Protein AF-A0A3B7PYH9-F1 (afdb_monomer_lite)

Secondary structure (DSSP, 8-state):
-------------GGG--EEEEE-TTS-EEEEE-TTGGG----TTS-HHHHHHHHHHHHHHHHHS-HHHHHHTTT--EEEEEETTEEEEEETTTEEEEEEEEEEE----

pLDDT: mean 83.17, std 16.86, range [41.0, 98.12]

Structure (mmCIF, N/CA/C/O backbone):
data_AF-A0A3B7PYH9-F1
#
_entry.id   AF-A0A3B7PYH9-F1
#
loop_
_atom_site.group_PDB
_atom_site.id
_atom_site.type_symbol
_atom_site.label_atom_id
_atom_site.label_alt_id
_atom_site.label_comp_id
_atom_site.label_asym_id
_atom_site.label_entity_id
_atom_site.label_seq_id
_atom_site.pdbx_PDB_ins_code
_atom_site.Cartn_x
_atom_site.Cartn_y
_atom_site.Cartn_z
_atom_site.occupancy
_atom_site.B_iso_or_equiv
_atom_site.auth_seq_id
_atom_site.auth_comp_id
_atom_site.auth_asym_id
_atom_site.auth_atom_id
_atom_site.pdbx_PDB_model_num
ATOM 1 N N . MET A 1 1 ? -18.315 -1.874 -45.646 1.00 41.00 1 MET A N 1
ATOM 2 C CA . MET A 1 1 ? -17.086 -2.428 -45.049 1.00 41.00 1 MET A CA 1
ATOM 3 C C . MET A 1 1 ? -16.934 -1.721 -43.722 1.00 41.00 1 MET A C 1
ATOM 5 O O . MET A 1 1 ? -16.658 -0.531 -43.715 1.00 41.00 1 MET A O 1
ATOM 9 N N . ASP A 1 2 ? -17.315 -2.400 -42.646 1.00 46.09 2 ASP A N 1
ATOM 10 C CA . ASP A 1 2 ? -17.221 -1.880 -41.284 1.00 46.09 2 ASP A CA 1
ATOM 11 C C . ASP A 1 2 ? -15.784 -2.114 -40.807 1.00 46.09 2 ASP A C 1
ATOM 13 O O . ASP A 1 2 ? -15.321 -3.257 -40.775 1.00 46.09 2 ASP A O 1
ATOM 17 N N . ASN A 1 3 ? -15.046 -1.039 -40.535 1.00 47.38 3 ASN A N 1
ATOM 18 C CA . ASN A 1 3 ? -13.686 -1.126 -40.013 1.00 47.38 3 ASN A CA 1
ATOM 19 C C . ASN A 1 3 ? -13.784 -1.421 -38.516 1.00 47.38 3 ASN A C 1
ATOM 21 O O . ASN A 1 3 ? -13.606 -0.535 -37.684 1.00 47.38 3 ASN A O 1
ATOM 25 N N . GLY A 1 4 ? -14.107 -2.681 -38.208 1.00 47.69 4 GLY A N 1
ATOM 26 C CA . GLY A 1 4 ? -14.321 -3.235 -36.874 1.00 47.69 4 GLY A CA 1
ATOM 27 C C . GLY A 1 4 ? -13.064 -3.272 -36.006 1.00 47.69 4 GLY A C 1
ATOM 28 O O . GLY A 1 4 ? -12.666 -4.330 -35.523 1.00 47.69 4 GLY A O 1
ATOM 29 N N . LEU A 1 5 ? -12.463 -2.112 -35.755 1.00 47.84 5 LEU A N 1
ATOM 30 C CA . LEU A 1 5 ? -11.600 -1.889 -34.606 1.00 47.84 5 LEU A CA 1
ATOM 31 C C . LEU A 1 5 ? -12.502 -1.830 -33.370 1.00 47.84 5 LEU A C 1
ATOM 33 O O . LEU A 1 5 ? -12.839 -0.763 -32.863 1.00 47.84 5 LEU A O 1
ATOM 37 N N . LYS A 1 6 ? -12.920 -3.007 -32.889 1.00 50.00 6 LYS A N 1
ATOM 38 C CA . LYS A 1 6 ? -13.375 -3.137 -31.506 1.00 50.00 6 LYS A CA 1
ATOM 39 C C . LYS A 1 6 ? -12.199 -2.724 -30.635 1.00 50.00 6 LYS A C 1
ATOM 41 O O . LYS A 1 6 ? -11.181 -3.415 -30.615 1.00 50.00 6 LYS A O 1
ATOM 46 N N . ALA A 1 7 ? -12.335 -1.591 -29.952 1.00 50.03 7 ALA A N 1
ATOM 47 C CA . ALA A 1 7 ? -11.486 -1.269 -28.821 1.00 50.03 7 ALA A CA 1
ATOM 48 C C . ALA A 1 7 ? -11.456 -2.515 -27.929 1.00 50.03 7 ALA A C 1
ATOM 50 O O . ALA A 1 7 ? -12.508 -3.016 -27.527 1.00 50.03 7 ALA A O 1
ATOM 51 N N . ALA A 1 8 ? -10.271 -3.083 -27.720 1.00 49.50 8 ALA A N 1
ATOM 52 C CA . ALA A 1 8 ? -10.105 -4.137 -26.743 1.00 49.50 8 ALA A CA 1
ATOM 53 C C . ALA A 1 8 ? -10.383 -3.495 -25.382 1.00 49.50 8 ALA A C 1
ATOM 55 O O . ALA A 1 8 ? -9.504 -2.866 -24.800 1.00 49.50 8 ALA A O 1
ATOM 56 N N . GLU A 1 9 ? -11.628 -3.583 -24.913 1.00 49.66 9 GLU A N 1
ATOM 57 C CA . GLU A 1 9 ? -11.940 -3.384 -23.506 1.00 49.66 9 GLU A CA 1
ATOM 58 C C . GLU A 1 9 ? -11.007 -4.330 -22.754 1.00 49.66 9 GLU A C 1
ATOM 60 O O . GLU A 1 9 ? -11.083 -5.551 -22.931 1.00 49.66 9 GLU A O 1
ATOM 65 N N . SER A 1 10 ? -10.040 -3.777 -22.017 1.00 53.69 10 SER A N 1
ATOM 66 C CA . SER A 1 10 ? -9.150 -4.592 -21.205 1.00 53.69 10 SER A CA 1
ATOM 67 C C . SER A 1 10 ? -10.039 -5.331 -20.216 1.00 53.69 10 SER A C 1
ATOM 69 O O . SER A 1 10 ? -10.573 -4.727 -19.285 1.00 53.69 10 SER A O 1
ATOM 71 N N . ARG A 1 11 ? -10.250 -6.626 -20.452 1.00 56.38 11 ARG A N 1
ATOM 72 C CA . ARG A 1 11 ? -10.855 -7.522 -19.478 1.00 56.38 11 ARG A CA 1
ATOM 73 C C . ARG A 1 11 ? -9.885 -7.581 -18.308 1.00 56.38 11 ARG A C 1
ATOM 75 O O . ARG A 1 11 ? -8.921 -8.332 -18.346 1.00 56.38 11 ARG A O 1
ATOM 82 N N . VAL A 1 12 ? -10.079 -6.702 -17.333 1.00 56.28 12 VAL A N 1
ATOM 83 C CA . VAL A 1 12 ? -9.506 -6.893 -16.007 1.00 56.28 12 VAL A CA 1
ATOM 84 C C . VAL A 1 12 ? -10.288 -8.062 -15.437 1.00 56.28 12 VAL A C 1
ATOM 86 O O . VAL A 1 12 ? -11.497 -7.934 -15.228 1.00 56.28 12 VAL A O 1
ATOM 89 N N . ASP A 1 13 ? -9.641 -9.215 -15.288 1.00 56.97 13 ASP A N 1
ATOM 90 C CA . ASP A 1 13 ? -10.285 -10.330 -14.612 1.00 56.97 13 ASP A CA 1
ATOM 91 C C . ASP A 1 13 ? -10.544 -9.896 -13.161 1.00 56.97 13 ASP A C 1
ATOM 93 O O . ASP A 1 13 ? -9.628 -9.401 -12.501 1.00 56.97 13 ASP A O 1
ATOM 97 N N . PRO A 1 14 ? -11.774 -10.023 -12.633 1.00 53.75 14 PRO A N 1
ATOM 98 C CA . PRO A 1 14 ? -12.077 -9.637 -11.254 1.00 53.75 14 PRO A CA 1
ATOM 99 C C . PRO A 1 14 ? -11.183 -10.337 -10.218 1.00 53.75 14 PRO A C 1
ATOM 101 O O . PRO A 1 14 ? -10.998 -9.825 -9.119 1.00 53.75 14 PRO A O 1
ATOM 104 N N . GLU A 1 15 ? -10.614 -11.491 -10.580 1.00 50.72 15 GLU A N 1
ATOM 105 C CA . GLU A 1 15 ? -9.663 -12.266 -9.777 1.00 50.72 15 GLU A CA 1
ATOM 106 C C . GLU A 1 15 ? -8.294 -11.575 -9.608 1.00 50.72 15 GLU A C 1
ATOM 108 O O . GLU A 1 15 ? -7.585 -11.862 -8.641 1.00 50.72 15 GLU A O 1
ATOM 113 N N . ASP A 1 16 ? -7.952 -10.628 -10.491 1.00 57.56 16 ASP A N 1
ATOM 114 C CA . ASP A 1 16 ? -6.745 -9.790 -10.412 1.00 57.56 16 ASP A CA 1
ATOM 115 C C . ASP A 1 16 ? -6.934 -8.556 -9.510 1.00 57.56 16 ASP A C 1
ATOM 117 O O . ASP A 1 16 ? -5.985 -7.810 -9.245 1.00 57.56 16 ASP A O 1
ATOM 121 N N . LEU A 1 17 ? -8.158 -8.314 -9.027 1.00 67.56 17 LEU A N 1
ATOM 122 C CA . LEU A 1 17 ? -8.485 -7.209 -8.129 1.00 67.56 17 LEU A CA 1
ATOM 123 C C . LEU A 1 17 ? -8.468 -7.699 -6.684 1.00 67.56 17 LEU A C 1
ATOM 125 O O . LEU A 1 17 ? -9.498 -7.845 -6.026 1.00 67.56 17 LEU A O 1
ATOM 129 N N . ASP A 1 18 ? -7.261 -7.935 -6.179 1.00 83.62 18 ASP A N 1
ATOM 130 C CA . ASP A 1 18 ? -7.057 -8.168 -4.758 1.00 83.62 18 ASP A CA 1
ATOM 131 C C . ASP A 1 18 ? -7.435 -6.907 -3.975 1.00 83.62 18 ASP A C 1
ATOM 133 O O . ASP A 1 18 ? -6.734 -5.896 -4.034 1.00 83.62 18 ASP A O 1
ATOM 137 N N . ILE A 1 19 ? -8.561 -6.975 -3.259 1.00 91.38 19 ILE A N 1
ATOM 138 C CA . ILE A 1 19 ? -9.129 -5.884 -2.461 1.00 91.38 19 ILE A CA 1
ATOM 139 C C . ILE A 1 19 ? -9.349 -6.367 -1.024 1.00 91.38 19 ILE A C 1
ATOM 141 O O . ILE A 1 19 ? -9.897 -7.444 -0.782 1.00 91.38 19 ILE A O 1
ATOM 145 N N . LYS A 1 20 ? -8.972 -5.539 -0.051 1.00 94.12 20 LYS A N 1
ATOM 146 C CA . LYS A 1 20 ? -9.268 -5.705 1.375 1.00 94.12 20 LYS A CA 1
ATOM 147 C C . LYS A 1 20 ? -9.907 -4.435 1.925 1.00 94.12 20 LYS A C 1
ATOM 149 O O . LYS A 1 20 ? -9.507 -3.327 1.582 1.00 94.12 20 LYS A O 1
ATOM 154 N N . ILE A 1 21 ? -10.874 -4.613 2.821 1.00 95.88 21 ILE A N 1
ATOM 155 C CA . ILE A 1 21 ? -11.468 -3.531 3.610 1.00 95.88 21 ILE A CA 1
ATOM 156 C C . ILE A 1 21 ? -11.237 -3.834 5.084 1.00 95.88 21 ILE A C 1
ATOM 158 O O . ILE A 1 21 ? -11.504 -4.945 5.544 1.00 95.88 21 ILE A O 1
ATOM 162 N N . ILE A 1 22 ? -10.757 -2.839 5.822 1.00 96.31 22 ILE A N 1
ATOM 163 C CA . ILE A 1 22 ? -10.415 -2.946 7.239 1.00 96.31 22 ILE A CA 1
ATOM 164 C C . ILE A 1 22 ? -11.131 -1.833 7.992 1.00 96.31 22 ILE A C 1
ATOM 166 O O . ILE A 1 22 ? -11.106 -0.676 7.581 1.00 96.31 22 ILE A O 1
ATOM 170 N N . ASN A 1 23 ? -11.767 -2.173 9.111 1.00 95.94 23 ASN A N 1
ATOM 171 C CA . ASN A 1 23 ? -12.342 -1.174 10.006 1.00 95.94 23 ASN A CA 1
ATOM 172 C C . ASN A 1 23 ? -11.246 -0.671 10.950 1.00 95.94 23 ASN A C 1
ATOM 174 O O . ASN A 1 23 ? -10.697 -1.452 11.730 1.00 95.94 23 ASN A O 1
ATOM 178 N N . LEU A 1 24 ? -10.927 0.618 10.877 1.00 94.75 24 LEU A N 1
ATOM 179 C CA . LEU A 1 24 ? -9.940 1.247 11.745 1.00 94.75 24 LEU A CA 1
ATOM 180 C C . LEU A 1 24 ? -10.578 1.672 13.073 1.00 94.75 24 LEU A C 1
ATOM 182 O O . LEU A 1 24 ? -11.768 1.982 13.158 1.00 94.75 24 LEU A O 1
ATOM 186 N N . LYS A 1 25 ? -9.765 1.733 14.133 1.00 91.12 25 LYS A N 1
ATOM 187 C CA . LYS A 1 25 ? -10.226 2.095 15.489 1.00 91.12 25 LYS A CA 1
ATOM 188 C C . LYS A 1 25 ? -10.788 3.516 15.584 1.00 91.12 25 LYS A C 1
ATOM 190 O O . LYS A 1 25 ? -11.590 3.792 16.467 1.00 91.12 25 LYS A O 1
ATOM 195 N N . ASN A 1 26 ? -10.371 4.406 14.686 1.00 88.81 26 ASN A N 1
ATOM 196 C CA . ASN A 1 26 ? -10.843 5.790 14.605 1.00 88.81 26 ASN A CA 1
ATOM 197 C C . ASN A 1 26 ? -12.214 5.930 13.906 1.00 88.81 26 ASN A C 1
ATOM 199 O O . ASN A 1 26 ? -12.667 7.049 13.686 1.00 88.81 26 ASN A O 1
ATOM 203 N N . GLY A 1 27 ? -12.865 4.819 13.542 1.00 90.56 27 GLY A N 1
ATOM 204 C CA . GLY A 1 27 ? -14.165 4.809 12.867 1.00 90.56 27 GLY A CA 1
ATOM 205 C C . GLY A 1 27 ? -14.093 4.939 11.343 1.00 90.56 27 GLY A C 1
ATOM 206 O O . GLY A 1 27 ? -15.127 4.860 10.684 1.00 90.56 27 GLY A O 1
ATOM 207 N N . MET A 1 28 ? -12.899 5.103 10.766 1.00 94.12 28 MET A N 1
ATOM 208 C CA . MET A 1 28 ? -12.700 5.095 9.316 1.00 94.12 28 MET A CA 1
ATOM 209 C C . MET A 1 28 ? -12.613 3.666 8.771 1.00 94.12 28 MET A C 1
ATOM 211 O O . MET A 1 28 ? -12.359 2.705 9.504 1.00 94.12 28 MET A O 1
ATOM 215 N N . LYS A 1 29 ? -12.791 3.525 7.457 1.00 97.00 29 LYS A N 1
ATOM 216 C CA . LYS A 1 29 ? -12.493 2.283 6.741 1.00 97.00 29 LYS A CA 1
ATOM 217 C C . LYS A 1 29 ? -11.243 2.460 5.904 1.00 97.00 29 LYS A C 1
ATOM 219 O O . LYS A 1 29 ? -11.149 3.418 5.147 1.00 97.00 29 LYS A O 1
ATOM 224 N N . ARG A 1 30 ? -10.329 1.505 6.003 1.00 97.50 30 ARG A N 1
ATOM 225 C CA . ARG A 1 30 ? -9.165 1.408 5.135 1.00 97.50 30 ARG A CA 1
ATOM 226 C C . ARG A 1 30 ? -9.453 0.460 3.984 1.00 97.50 30 ARG A C 1
ATOM 228 O O . ARG A 1 30 ? -9.767 -0.708 4.212 1.00 97.50 30 ARG A O 1
ATOM 235 N N . LEU A 1 31 ? -9.339 0.969 2.768 1.00 96.75 31 LEU A N 1
ATOM 236 C CA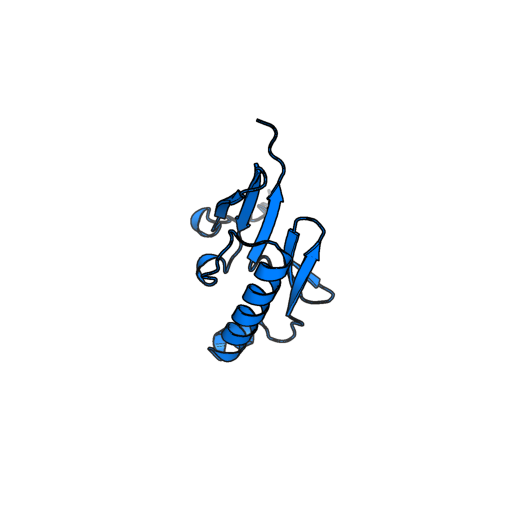 . LEU A 1 31 ? -9.340 0.203 1.532 1.00 96.75 31 LEU A CA 1
ATOM 237 C C . LEU A 1 31 ? -7.887 -0.102 1.161 1.00 96.75 31 LEU A C 1
ATOM 239 O O . LEU A 1 31 ? -7.058 0.800 1.129 1.00 96.75 31 LEU A O 1
ATOM 243 N N . VAL A 1 32 ? -7.575 -1.365 0.890 1.00 96.94 32 VAL A N 1
ATOM 244 C CA . VAL A 1 32 ? -6.245 -1.798 0.451 1.00 96.94 32 VAL A CA 1
ATOM 245 C C . VAL A 1 32 ? -6.398 -2.629 -0.809 1.00 96.94 32 VAL A C 1
ATOM 247 O O . VAL A 1 32 ? -7.163 -3.592 -0.811 1.00 96.94 32 VAL A O 1
ATOM 250 N N . TYR A 1 33 ? -5.679 -2.285 -1.869 1.00 94.81 33 TYR A N 1
ATOM 251 C CA . TYR A 1 33 ? -5.767 -2.999 -3.137 1.00 94.81 33 TYR A CA 1
ATOM 252 C C . TYR A 1 33 ? -4.484 -2.892 -3.957 1.00 94.81 33 TYR A C 1
ATOM 254 O O . TYR A 1 33 ? -3.602 -2.092 -3.656 1.00 94.81 33 TYR A O 1
ATOM 262 N N . GLY A 1 34 ? -4.364 -3.712 -4.997 1.00 91.12 34 GLY A N 1
ATOM 263 C CA . GLY A 1 34 ? -3.268 -3.624 -5.961 1.00 91.12 34 GLY A CA 1
ATOM 264 C C . GLY A 1 34 ? -2.693 -4.978 -6.349 1.00 91.12 34 GLY A C 1
ATOM 265 O O . GLY A 1 34 ? -2.917 -5.993 -5.692 1.00 91.12 34 GLY A O 1
ATOM 266 N N . LYS A 1 35 ? -1.903 -4.977 -7.425 1.00 88.00 35 LYS A N 1
ATOM 267 C CA . LYS A 1 35 ? -1.376 -6.187 -8.081 1.00 88.00 35 LYS A CA 1
ATOM 268 C C . LYS A 1 35 ? -0.506 -7.059 -7.177 1.00 88.00 35 LYS A C 1
ATOM 270 O O . LYS A 1 35 ? -0.324 -8.239 -7.455 1.00 88.00 35 LYS A O 1
ATOM 275 N N . LEU A 1 36 ? 0.095 -6.471 -6.142 1.00 88.56 36 LEU A N 1
ATOM 276 C CA . LEU A 1 36 ? 1.000 -7.157 -5.226 1.00 88.56 36 LEU A CA 1
ATOM 277 C C . LEU A 1 36 ? 0.415 -7.308 -3.820 1.00 88.56 36 LEU A C 1
ATOM 279 O O . LEU A 1 36 ? 1.147 -7.749 -2.940 1.00 88.56 36 LEU A O 1
ATOM 283 N N . LEU A 1 37 ? -0.872 -7.010 -3.587 1.00 90.88 37 LEU A N 1
ATOM 284 C CA . LEU A 1 37 ? -1.472 -7.068 -2.247 1.00 90.88 37 LEU A CA 1
ATOM 285 C C . LEU A 1 37 ? -1.186 -8.394 -1.527 1.00 90.88 37 LEU A C 1
ATOM 287 O O . LEU A 1 37 ? -0.756 -8.395 -0.380 1.00 90.88 37 LEU A O 1
ATOM 291 N N . LYS A 1 38 ? -1.356 -9.533 -2.208 1.00 88.00 38 LYS A N 1
ATOM 292 C CA . LYS A 1 38 ? -1.081 -10.865 -1.638 1.00 88.00 38 LYS A CA 1
ATOM 293 C C . LYS A 1 38 ? 0.393 -11.112 -1.282 1.00 88.00 38 LYS A C 1
ATOM 295 O O . LYS A 1 38 ? 0.677 -12.027 -0.518 1.00 88.00 38 LYS A O 1
ATOM 300 N N . ALA A 1 39 ? 1.327 -10.346 -1.846 1.00 85.12 39 ALA A N 1
ATOM 301 C CA . ALA A 1 39 ? 2.753 -10.452 -1.543 1.00 85.12 39 ALA A CA 1
ATOM 302 C C . ALA A 1 39 ? 3.169 -9.627 -0.314 1.00 85.12 39 ALA A C 1
ATOM 304 O O . ALA A 1 39 ? 4.254 -9.858 0.220 1.00 85.12 39 ALA A O 1
ATOM 305 N N . PHE A 1 40 ? 2.332 -8.682 0.118 1.00 88.44 40 PHE A N 1
ATOM 306 C CA . PHE A 1 40 ? 2.551 -7.853 1.297 1.00 88.44 40 PHE A CA 1
ATOM 307 C C . PHE A 1 40 ? 1.713 -8.395 2.462 1.00 88.44 40 PHE A C 1
ATOM 309 O O . PHE A 1 40 ? 0.503 -8.189 2.536 1.00 88.44 40 PHE A O 1
ATOM 316 N N . ASP A 1 41 ? 2.367 -9.107 3.378 1.00 91.38 41 ASP A N 1
ATOM 317 C CA . ASP A 1 41 ? 1.757 -9.542 4.636 1.00 91.38 41 ASP A CA 1
ATOM 318 C C . ASP A 1 41 ? 2.090 -8.523 5.734 1.00 91.38 41 ASP A C 1
ATOM 320 O O . ASP A 1 41 ? 3.107 -8.635 6.416 1.00 91.38 41 ASP A O 1
ATOM 324 N N . LEU A 1 42 ? 1.287 -7.458 5.807 1.00 95.19 42 LEU A N 1
ATOM 325 C CA . LEU A 1 42 ? 1.497 -6.304 6.688 1.00 95.19 42 LEU A CA 1
ATOM 326 C C . LEU A 1 42 ? 0.370 -6.178 7.715 1.00 95.19 42 LEU A C 1
ATOM 328 O O . LEU A 1 42 ? -0.774 -6.566 7.455 1.00 95.19 42 LEU A O 1
ATOM 332 N N . ASP A 1 43 ? 0.661 -5.538 8.848 1.00 96.38 43 ASP A N 1
ATOM 333 C CA . ASP A 1 43 ? -0.379 -5.097 9.775 1.00 96.38 43 ASP A CA 1
ATOM 334 C C . ASP A 1 43 ? -1.027 -3.800 9.275 1.00 96.38 43 ASP A C 1
ATOM 336 O O . ASP A 1 43 ? -0.688 -2.681 9.653 1.00 96.38 43 ASP A O 1
ATOM 340 N N . TYR A 1 44 ? -2.027 -3.963 8.417 1.00 96.50 44 TYR A N 1
ATOM 341 C CA . TYR A 1 44 ? -2.783 -2.852 7.850 1.00 96.50 44 TYR A CA 1
ATOM 342 C C . TYR A 1 44 ? -3.668 -2.098 8.863 1.00 96.50 44 TYR A C 1
ATOM 344 O O . TYR A 1 44 ? -4.349 -1.150 8.465 1.00 96.50 44 TYR A O 1
ATOM 352 N N . THR A 1 45 ? -3.701 -2.489 10.145 1.00 95.94 45 THR A N 1
ATOM 353 C CA . THR A 1 45 ? -4.477 -1.789 11.189 1.00 95.94 45 THR A CA 1
ATOM 354 C C . THR A 1 45 ? -3.736 -0.610 11.825 1.00 95.94 45 THR A C 1
ATOM 356 O O . THR A 1 45 ? -4.352 0.177 12.549 1.00 95.94 45 THR A O 1
ATOM 359 N N . GLN A 1 46 ? -2.438 -0.476 11.545 1.00 96.12 46 GLN A N 1
ATOM 360 C CA . GLN A 1 46 ? -1.574 0.607 12.018 1.00 96.12 46 GLN A CA 1
ATOM 361 C C . GLN A 1 46 ? -1.937 1.969 11.399 1.00 96.12 46 GLN A C 1
ATOM 363 O O . GLN A 1 46 ? -2.717 2.056 10.450 1.00 96.12 46 GLN A O 1
ATOM 368 N N . ASP A 1 47 ? -1.370 3.061 11.906 1.00 95.44 47 ASP A N 1
ATOM 369 C CA . ASP A 1 47 ? -1.443 4.368 11.241 1.00 95.44 47 ASP A CA 1
ATOM 370 C C . ASP A 1 47 ? -0.619 4.392 9.933 1.00 95.44 47 ASP A C 1
ATOM 372 O O . ASP A 1 47 ? 0.201 3.507 9.684 1.00 95.44 47 ASP A O 1
ATOM 376 N N . LEU A 1 48 ? -0.866 5.382 9.065 1.00 97.19 48 LEU A N 1
ATOM 377 C CA . LEU A 1 48 ? -0.215 5.455 7.749 1.00 97.19 48 LEU A CA 1
ATOM 378 C C . LEU A 1 48 ? 1.299 5.708 7.835 1.00 97.19 48 LEU A C 1
ATOM 380 O O . LEU A 1 48 ? 2.019 5.231 6.961 1.00 97.19 48 LEU A O 1
ATOM 384 N N . ASP A 1 49 ? 1.792 6.405 8.864 1.00 97.00 49 ASP A N 1
ATOM 385 C CA . ASP A 1 49 ? 3.228 6.673 9.007 1.00 97.00 49 ASP A CA 1
ATOM 386 C C . ASP A 1 49 ? 3.978 5.376 9.326 1.00 97.00 49 ASP A C 1
ATOM 388 O O . ASP A 1 49 ? 4.967 5.045 8.669 1.00 97.00 49 ASP A O 1
ATOM 392 N N . SER A 1 50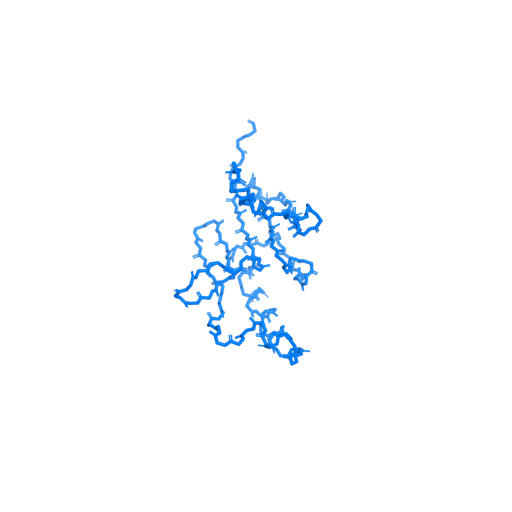 ? 3.463 4.600 10.284 1.00 97.56 50 SER A N 1
ATOM 393 C CA . SER 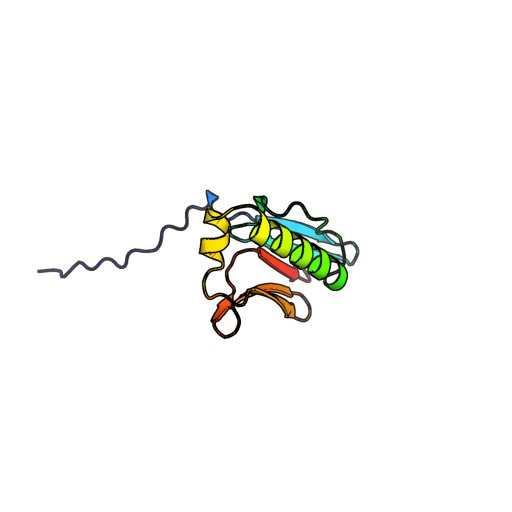A 1 50 ? 4.003 3.281 10.631 1.00 97.56 50 SER A CA 1
ATOM 394 C C . SER A 1 50 ? 3.917 2.315 9.446 1.00 97.56 50 SER A C 1
ATOM 396 O O . SER A 1 50 ? 4.911 1.694 9.062 1.00 97.56 50 SER A O 1
ATOM 398 N N . LEU A 1 51 ? 2.750 2.252 8.798 1.00 97.69 51 LEU A N 1
ATOM 399 C CA . LEU A 1 51 ? 2.515 1.331 7.689 1.00 97.69 51 LEU A CA 1
ATOM 400 C C . LEU A 1 51 ? 3.411 1.638 6.482 1.00 97.69 51 LEU A C 1
ATOM 402 O O . LEU A 1 51 ? 3.877 0.719 5.808 1.00 97.69 51 LEU A O 1
ATOM 406 N N . LYS A 1 52 ? 3.696 2.916 6.211 1.00 97.94 52 LYS A N 1
ATOM 407 C CA . LYS A 1 52 ? 4.636 3.319 5.162 1.00 97.94 52 LYS A CA 1
ATOM 408 C C . LYS A 1 52 ? 6.016 2.697 5.364 1.00 97.94 52 LYS A C 1
ATOM 410 O O . LYS A 1 52 ? 6.569 2.147 4.413 1.00 97.94 52 LYS A O 1
ATOM 415 N N . VAL A 1 53 ? 6.551 2.761 6.583 1.00 97.88 53 VAL A N 1
ATOM 416 C CA . VAL A 1 53 ? 7.875 2.208 6.908 1.00 97.88 53 VAL A CA 1
ATOM 417 C C . VAL A 1 53 ? 7.912 0.700 6.641 1.00 97.88 53 VAL A C 1
ATOM 419 O O . VAL A 1 53 ? 8.859 0.199 6.031 1.00 97.88 53 VAL A O 1
ATOM 422 N N . ASP A 1 54 ? 6.853 -0.018 7.015 1.00 97.50 54 ASP A N 1
ATOM 423 C CA . ASP A 1 54 ? 6.748 -1.464 6.797 1.00 97.50 54 ASP A CA 1
ATOM 424 C C . ASP A 1 54 ? 6.641 -1.833 5.301 1.00 97.50 54 ASP A C 1
ATOM 426 O O . ASP A 1 54 ? 7.228 -2.829 4.850 1.00 97.50 54 ASP A O 1
ATOM 430 N N . ILE A 1 55 ? 5.958 -1.010 4.495 1.00 96.56 55 ILE A N 1
ATOM 431 C CA . ILE A 1 55 ? 5.910 -1.167 3.030 1.00 96.56 55 ILE A CA 1
ATOM 432 C C . ILE A 1 55 ? 7.294 -0.933 2.420 1.00 96.56 55 ILE A C 1
ATOM 434 O O . ILE A 1 55 ? 7.742 -1.741 1.604 1.00 96.56 55 ILE A O 1
ATOM 438 N N . GLU A 1 56 ? 7.992 0.136 2.811 1.00 95.50 56 GLU A N 1
ATOM 439 C CA . GLU A 1 56 ? 9.341 0.450 2.322 1.00 95.50 56 GLU A CA 1
ATOM 440 C C . GLU A 1 56 ? 10.335 -0.675 2.653 1.00 95.50 56 GLU A C 1
ATOM 442 O O . GLU A 1 56 ? 11.121 -1.099 1.796 1.00 95.50 56 GLU A O 1
ATOM 447 N N . LEU A 1 57 ? 10.252 -1.235 3.863 1.00 94.62 57 LEU A N 1
ATOM 448 C CA . LEU A 1 57 ? 11.064 -2.379 4.275 1.00 94.62 57 LEU A CA 1
ATOM 449 C C . LEU A 1 57 ? 10.765 -3.628 3.429 1.00 94.62 57 LEU A C 1
ATOM 451 O O . LEU A 1 57 ? 11.682 -4.321 2.972 1.00 94.62 57 LEU A O 1
ATOM 455 N N . SER A 1 58 ? 9.486 -3.893 3.170 1.00 92.06 58 SER A N 1
ATOM 456 C CA . SER A 1 58 ? 9.040 -5.020 2.345 1.00 92.06 58 SER A CA 1
ATOM 457 C C . SER A 1 58 ? 9.456 -4.869 0.879 1.00 92.06 58 SER A C 1
ATOM 459 O O . SER A 1 58 ? 9.903 -5.834 0.254 1.00 92.06 58 SER A O 1
ATOM 461 N N . LEU A 1 59 ? 9.393 -3.650 0.335 1.00 90.56 59 LEU A N 1
ATOM 462 C CA . LEU A 1 59 ? 9.870 -3.317 -1.008 1.00 90.56 59 LEU A CA 1
ATOM 463 C C . LEU A 1 59 ? 11.367 -3.571 -1.158 1.00 90.56 59 LEU A C 1
ATOM 465 O O . LEU A 1 59 ? 11.785 -4.200 -2.134 1.00 90.56 59 LEU A O 1
ATOM 469 N N . LYS A 1 60 ? 12.169 -3.157 -0.170 1.00 88.19 60 LYS A N 1
ATOM 470 C CA . LYS A 1 60 ? 13.606 -3.444 -0.149 1.00 88.19 60 LYS A CA 1
ATOM 471 C C . LYS A 1 60 ? 13.863 -4.949 -0.222 1.00 88.19 60 LYS A C 1
ATOM 473 O O . LYS A 1 60 ? 14.655 -5.405 -1.048 1.00 88.19 60 LYS A O 1
ATOM 478 N N . ARG A 1 61 ? 13.137 -5.744 0.572 1.00 86.12 61 ARG A N 1
ATOM 479 C CA . ARG A 1 61 ? 13.261 -7.207 0.536 1.00 86.12 61 ARG A CA 1
ATOM 480 C C . ARG A 1 61 ? 12.831 -7.795 -0.810 1.00 86.12 61 ARG A C 1
ATOM 482 O O . ARG A 1 61 ? 13.495 -8.702 -1.315 1.00 86.12 61 ARG A O 1
ATOM 489 N N . LEU A 1 62 ? 11.746 -7.296 -1.405 1.00 82.75 62 LEU A N 1
ATOM 490 C CA . LEU A 1 62 ? 11.271 -7.737 -2.719 1.00 82.75 62 LEU A CA 1
ATOM 491 C C . LEU A 1 62 ? 12.312 -7.479 -3.810 1.00 82.75 62 LEU A C 1
ATOM 493 O O . LEU A 1 62 ? 12.598 -8.401 -4.581 1.00 82.75 62 LEU A O 1
ATOM 497 N N . TYR A 1 63 ? 12.917 -6.288 -3.815 1.00 79.12 63 TYR A N 1
ATOM 498 C CA . TYR A 1 63 ? 14.003 -5.915 -4.722 1.00 79.12 63 TYR A CA 1
ATOM 499 C C . TYR A 1 63 ? 15.215 -6.853 -4.590 1.00 79.12 63 TYR A C 1
ATOM 501 O O . TYR A 1 63 ? 15.823 -7.240 -5.587 1.00 79.12 63 TYR A O 1
ATOM 509 N N . GLU A 1 64 ? 15.534 -7.299 -3.376 1.00 79.12 64 GLU A N 1
ATOM 510 C CA . GLU A 1 64 ? 16.651 -8.216 -3.116 1.00 79.12 64 GLU A CA 1
ATOM 511 C C . GLU A 1 64 ? 16.341 -9.693 -3.451 1.00 79.12 64 GLU A C 1
ATOM 513 O O . GLU A 1 64 ? 17.261 -10.493 -3.620 1.00 79.12 64 GLU A O 1
ATOM 518 N N . SER A 1 65 ? 15.064 -10.088 -3.544 1.00 69.00 65 SER A N 1
ATOM 519 C CA . SER A 1 65 ? 14.651 -11.504 -3.467 1.00 69.00 65 SER A CA 1
ATOM 520 C C . SER A 1 65 ? 14.667 -12.319 -4.774 1.00 69.00 65 SER A C 1
ATOM 522 O O . SER A 1 65 ? 14.561 -13.542 -4.699 1.00 69.00 65 SER A O 1
ATOM 524 N N . SER A 1 66 ? 14.793 -11.718 -5.969 1.00 60.81 66 SER A N 1
ATOM 525 C CA . SER A 1 66 ? 14.936 -12.473 -7.237 1.00 60.81 66 SER A CA 1
ATOM 526 C C . SER A 1 66 ? 15.323 -11.595 -8.437 1.00 60.81 66 SER A C 1
ATOM 528 O O . SER A 1 66 ? 14.822 -10.482 -8.582 1.00 60.81 66 SER A O 1
ATOM 530 N N . LEU A 1 67 ? 16.139 -12.130 -9.358 1.00 58.97 67 LEU A N 1
ATOM 531 C CA . LEU A 1 67 ? 16.494 -11.513 -10.651 1.00 58.97 67 LEU A CA 1
ATOM 532 C C . LEU A 1 67 ? 15.265 -11.137 -11.501 1.00 58.97 67 LEU A C 1
ATOM 534 O O . LEU A 1 67 ? 15.250 -10.066 -12.099 1.00 58.97 67 LEU A O 1
ATOM 538 N N . LEU A 1 68 ? 14.219 -11.972 -11.514 1.00 60.00 68 LEU A N 1
ATOM 539 C CA . LEU A 1 68 ? 12.978 -11.689 -12.250 1.00 60.00 68 LEU A CA 1
ATOM 540 C C . LEU A 1 68 ? 12.152 -10.586 -11.580 1.00 60.00 68 LEU A C 1
ATOM 542 O O . LEU A 1 68 ? 11.570 -9.752 -12.264 1.00 60.00 68 LEU A O 1
ATOM 546 N N . LYS A 1 69 ? 12.146 -10.540 -10.241 1.00 61.94 69 LYS A N 1
ATOM 547 C CA . LYS A 1 69 ? 11.498 -9.450 -9.503 1.00 61.94 69 LYS A CA 1
ATOM 548 C C . LYS A 1 69 ? 12.244 -8.139 -9.722 1.00 61.94 69 LYS A C 1
ATOM 550 O O . LYS A 1 69 ? 11.589 -7.148 -9.981 1.00 61.94 69 LYS A O 1
ATOM 555 N N . ARG A 1 70 ? 13.583 -8.138 -9.765 1.00 62.41 70 ARG A N 1
ATOM 556 C CA . ARG A 1 70 ? 14.395 -6.952 -10.112 1.00 62.41 70 ARG A CA 1
ATOM 557 C C . ARG A 1 70 ? 14.089 -6.382 -11.498 1.00 62.41 70 ARG A C 1
ATOM 559 O O . ARG A 1 70 ? 14.157 -5.168 -11.652 1.00 62.41 70 ARG A O 1
ATOM 566 N N . LEU A 1 71 ? 13.720 -7.209 -12.483 1.0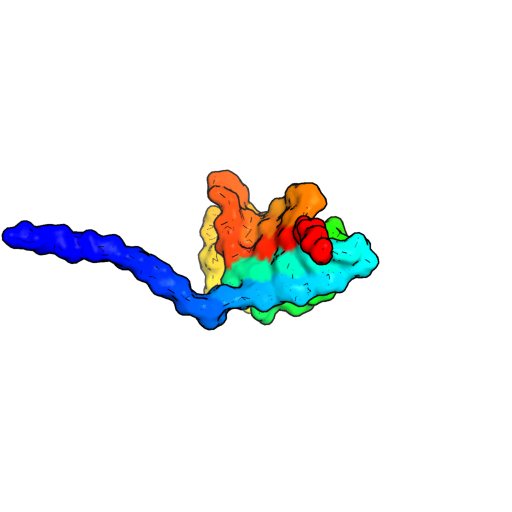0 61.84 71 LEU A N 1
ATOM 567 C CA . LEU A 1 71 ? 13.305 -6.712 -13.804 1.00 61.84 71 LEU A CA 1
ATOM 568 C C . LEU A 1 71 ? 12.044 -5.838 -13.728 1.00 61.84 71 LEU A C 1
ATOM 570 O O . LEU A 1 71 ? 11.953 -4.862 -14.466 1.00 61.84 71 LEU A O 1
ATOM 574 N N . ALA A 1 72 ? 11.112 -6.118 -12.809 1.00 67.94 72 ALA A N 1
ATOM 575 C CA . ALA A 1 72 ? 9.930 -5.274 -12.600 1.00 67.94 72 ALA A CA 1
ATOM 576 C C . ALA A 1 72 ? 10.276 -3.878 -12.040 1.00 67.94 72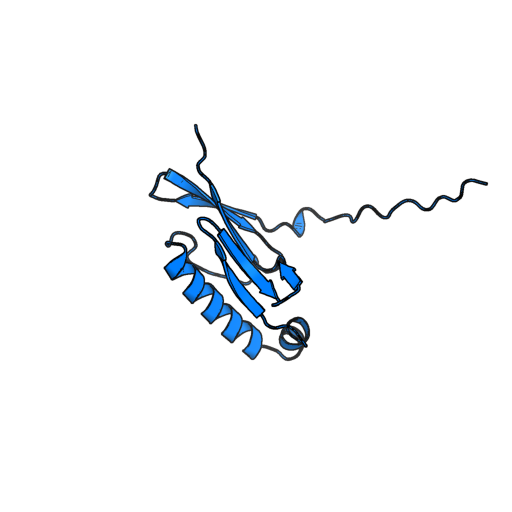 ALA A C 1
ATOM 578 O O . ALA A 1 72 ? 9.500 -2.941 -12.205 1.00 67.94 72 ALA A O 1
ATOM 579 N N . PHE A 1 73 ? 11.452 -3.738 -11.419 1.00 72.50 73 PHE A N 1
ATOM 580 C CA . PHE A 1 73 ? 12.002 -2.481 -10.902 1.00 72.50 73 PHE A CA 1
ATOM 581 C C . PHE A 1 73 ? 13.014 -1.840 -11.871 1.00 72.50 73 PHE A C 1
ATOM 583 O O . PHE A 1 73 ? 13.593 -0.802 -11.557 1.00 72.50 73 PHE A O 1
ATOM 590 N N . PHE A 1 74 ? 13.284 -2.449 -13.032 1.00 73.12 74 PHE A N 1
ATOM 591 C CA . PHE A 1 74 ? 14.310 -1.954 -13.949 1.00 73.12 74 PHE A CA 1
ATOM 592 C C . PHE A 1 74 ? 13.935 -0.566 -14.488 1.00 73.12 74 PHE A C 1
ATOM 594 O O . PHE A 1 74 ? 12.831 -0.373 -14.997 1.00 73.12 74 PHE A O 1
ATOM 601 N N . ASN A 1 75 ? 14.862 0.391 -14.373 1.00 77.44 75 ASN A N 1
ATOM 602 C CA . ASN A 1 75 ? 14.665 1.812 -14.692 1.00 77.44 75 ASN A CA 1
ATOM 603 C C . ASN A 1 75 ? 13.508 2.495 -13.938 1.00 77.44 75 ASN A C 1
ATOM 605 O O . ASN A 1 75 ? 12.970 3.481 -14.435 1.00 77.44 75 ASN A O 1
ATOM 609 N N . LYS A 1 76 ? 13.126 1.986 -12.760 1.00 83.25 76 LYS A N 1
ATOM 610 C CA . LYS A 1 76 ? 12.122 2.614 -11.894 1.00 83.25 76 LYS A CA 1
ATOM 611 C C . LYS A 1 76 ? 12.767 3.188 -10.649 1.00 83.25 76 LYS A C 1
ATOM 613 O O . LYS A 1 76 ? 13.577 2.513 -10.013 1.00 83.25 76 LYS A O 1
ATOM 618 N N . ASN A 1 77 ? 12.369 4.393 -10.269 1.00 88.69 77 ASN A N 1
ATOM 619 C CA . ASN A 1 77 ? 12.689 4.946 -8.962 1.00 88.69 77 ASN A CA 1
ATOM 620 C C . ASN A 1 77 ? 11.479 4.721 -8.050 1.00 88.69 77 ASN A C 1
ATOM 622 O O . ASN A 1 77 ? 10.593 5.568 -7.957 1.00 88.69 77 ASN A O 1
ATOM 626 N N . VAL A 1 78 ? 11.410 3.524 -7.460 1.00 92.12 78 VAL A N 1
ATOM 627 C CA . VAL A 1 78 ? 10.248 3.072 -6.684 1.00 92.12 78 VAL A CA 1
ATOM 628 C C . VAL A 1 78 ? 10.318 3.587 -5.252 1.00 92.12 78 VAL A C 1
ATOM 630 O O . VAL A 1 78 ? 11.289 3.315 -4.546 1.00 92.12 78 VAL A O 1
ATOM 633 N N . PHE A 1 79 ? 9.258 4.252 -4.800 1.00 93.75 79 PHE A N 1
ATOM 634 C CA . PHE A 1 79 ? 9.100 4.688 -3.412 1.00 93.75 79 PHE A CA 1
ATOM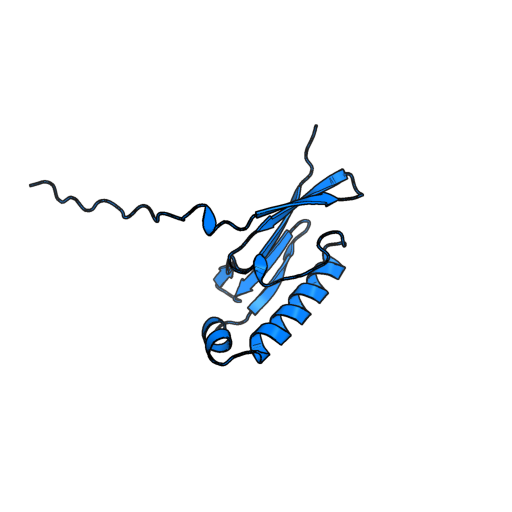 635 C C . PHE A 1 79 ? 7.627 4.682 -2.990 1.00 93.75 79 PHE A C 1
ATOM 637 O O . PHE A 1 79 ? 6.728 4.520 -3.817 1.00 93.75 79 PHE A O 1
ATOM 644 N N . VAL A 1 80 ? 7.382 4.846 -1.689 1.00 97.06 80 VAL A N 1
ATOM 645 C CA . VAL A 1 80 ? 6.026 4.961 -1.145 1.00 97.06 80 VAL A CA 1
ATOM 646 C C . VAL A 1 80 ? 5.654 6.437 -1.046 1.00 97.06 80 VAL A C 1
ATOM 648 O O . VAL A 1 80 ? 6.191 7.186 -0.224 1.00 97.06 80 VAL A O 1
ATOM 651 N N . TYR A 1 81 ? 4.732 6.863 -1.901 1.00 97.12 81 TYR A N 1
ATOM 652 C CA . TYR A 1 81 ? 4.104 8.170 -1.804 1.00 97.12 81 TYR A CA 1
ATOM 653 C C . TYR A 1 81 ? 3.076 8.170 -0.674 1.00 97.12 81 TYR A C 1
ATOM 655 O O . TYR A 1 81 ? 2.320 7.215 -0.514 1.00 97.12 81 TYR A O 1
ATOM 663 N N . GLN A 1 82 ? 3.041 9.261 0.091 1.00 97.56 82 GLN A N 1
ATOM 664 C CA . GLN A 1 82 ? 2.082 9.462 1.169 1.00 97.56 82 GLN A CA 1
ATOM 665 C C . GLN A 1 82 ? 1.347 10.784 0.980 1.00 97.56 82 GLN A C 1
ATOM 667 O O . GLN A 1 82 ? 1.959 11.853 0.980 1.00 97.56 82 GLN A O 1
ATOM 672 N N . GLY A 1 83 ? 0.029 10.689 0.834 1.00 94.88 83 GLY A N 1
ATOM 673 C CA . GLY A 1 83 ? -0.897 11.807 0.965 1.00 94.88 83 GLY A CA 1
ATOM 674 C C . GLY A 1 83 ? -1.543 11.826 2.353 1.00 94.88 83 GLY A C 1
ATOM 675 O O . GLY A 1 83 ? -1.189 11.047 3.233 1.00 94.88 83 GLY A O 1
ATOM 676 N N . ASN A 1 84 ? -2.542 12.689 2.541 1.00 93.88 84 ASN A N 1
ATOM 677 C CA . ASN A 1 84 ? -3.188 12.867 3.849 1.00 93.88 84 ASN A CA 1
ATOM 678 C C . ASN A 1 84 ? -3.875 11.595 4.381 1.00 93.88 84 ASN A C 1
ATOM 680 O O . ASN A 1 84 ? -3.813 11.333 5.573 1.00 93.88 84 ASN A O 1
ATOM 684 N N . ASN A 1 85 ? -4.517 10.820 3.501 1.00 95.62 85 ASN A N 1
ATOM 685 C CA . ASN A 1 85 ? -5.269 9.602 3.838 1.00 95.62 85 ASN A CA 1
ATOM 686 C C . ASN A 1 85 ? -4.911 8.445 2.893 1.00 95.62 85 ASN A C 1
ATOM 688 O O . ASN A 1 85 ? -5.751 7.599 2.600 1.00 95.62 85 ASN A O 1
ATOM 692 N N . HIS A 1 86 ? -3.714 8.465 2.311 1.00 96.38 86 HIS A N 1
ATOM 693 C CA . HIS A 1 86 ? -3.391 7.613 1.174 1.00 96.38 86 HIS A CA 1
ATOM 694 C C . HIS A 1 86 ? -1.914 7.230 1.153 1.00 96.38 86 HIS A C 1
ATOM 696 O O . HIS A 1 86 ? -1.057 8.093 1.348 1.00 96.38 86 HIS A O 1
ATOM 702 N N . LEU A 1 87 ? -1.635 5.960 0.864 1.00 98.06 87 LEU A N 1
ATOM 703 C CA . LEU A 1 87 ? -0.311 5.468 0.496 1.00 98.06 87 LEU A CA 1
ATOM 704 C C . LEU A 1 87 ? -0.386 4.786 -0.866 1.00 98.06 87 LEU A C 1
ATOM 706 O O . LEU A 1 87 ? -1.314 4.020 -1.126 1.00 98.06 87 LEU A O 1
ATOM 710 N N . ASP A 1 88 ? 0.621 5.013 -1.699 1.00 97.12 88 ASP A N 1
ATOM 711 C CA . ASP A 1 88 ? 0.761 4.344 -2.991 1.00 97.12 88 ASP A CA 1
ATOM 712 C C . ASP A 1 88 ? 2.227 4.071 -3.296 1.00 97.12 88 ASP A C 1
ATOM 714 O O . ASP A 1 88 ? 3.114 4.870 -2.991 1.00 97.12 88 ASP A O 1
ATOM 718 N N . ILE A 1 89 ? 2.480 2.926 -3.913 1.00 95.69 89 ILE A N 1
ATOM 719 C CA . ILE A 1 89 ? 3.787 2.597 -4.456 1.00 95.69 89 ILE A CA 1
ATOM 720 C C . ILE A 1 89 ? 3.872 3.190 -5.861 1.00 95.69 89 ILE A C 1
ATOM 722 O O . ILE A 1 89 ? 3.205 2.739 -6.797 1.00 95.69 89 ILE A O 1
ATOM 726 N N . VAL A 1 90 ? 4.740 4.183 -6.011 1.00 95.19 90 VAL A N 1
ATOM 727 C CA . VAL A 1 90 ? 4.870 4.978 -7.232 1.00 95.19 90 VAL A CA 1
ATOM 728 C C . VAL A 1 90 ? 6.258 4.832 -7.849 1.00 95.19 90 VAL A C 1
ATOM 730 O O . VAL A 1 90 ? 7.206 4.394 -7.198 1.00 95.19 90 VAL A O 1
ATOM 733 N N . ASP A 1 91 ? 6.363 5.217 -9.117 1.00 93.12 91 ASP A N 1
ATOM 734 C CA . ASP A 1 91 ? 7.622 5.431 -9.831 1.00 93.12 91 ASP A CA 1
ATOM 735 C C . ASP A 1 91 ? 7.809 6.934 -10.063 1.00 93.12 91 ASP A C 1
ATOM 737 O O . ASP A 1 91 ? 6.902 7.605 -10.572 1.00 93.12 91 ASP A O 1
ATOM 741 N N . ASP A 1 92 ? 8.958 7.468 -9.647 1.00 88.75 92 ASP A N 1
ATOM 742 C CA . ASP A 1 92 ? 9.265 8.898 -9.735 1.00 88.75 92 ASP A CA 1
ATOM 743 C C . ASP A 1 92 ? 9.110 9.428 -11.166 1.00 88.75 92 ASP A C 1
ATOM 745 O O . ASP A 1 92 ? 9.631 8.863 -12.128 1.00 88.75 92 ASP A O 1
ATOM 749 N N . GLY A 1 93 ? 8.359 10.517 -11.319 1.00 82.44 93 GLY A N 1
ATOM 750 C CA . GLY A 1 93 ? 8.051 11.109 -12.622 1.00 82.44 93 GLY A CA 1
ATOM 751 C C . GLY A 1 93 ? 7.037 10.346 -13.491 1.00 82.44 93 GLY A C 1
ATOM 752 O O . GLY A 1 93 ? 6.711 10.834 -14.572 1.00 82.44 93 GLY A O 1
ATOM 753 N N . VAL A 1 94 ? 6.504 9.199 -13.044 1.00 87.38 94 VAL A N 1
ATOM 754 C CA . VAL A 1 94 ? 5.472 8.426 -13.771 1.00 87.38 94 VAL A CA 1
ATOM 755 C C . VAL A 1 94 ? 4.148 8.391 -13.007 1.00 87.38 94 VAL A C 1
ATOM 757 O O . VAL A 1 94 ? 3.094 8.623 -13.598 1.00 87.38 94 VAL A O 1
ATOM 760 N N . GLY A 1 95 ? 4.193 8.132 -11.698 1.00 89.69 95 GLY A N 1
ATOM 761 C CA . GLY A 1 95 ? 3.010 8.007 -10.842 1.00 89.69 95 GLY A CA 1
ATOM 762 C C . GLY A 1 95 ? 2.744 6.571 -10.385 1.00 89.69 95 GLY A C 1
ATOM 763 O O . GLY A 1 95 ? 3.672 5.772 -10.252 1.00 89.69 95 GLY A O 1
ATOM 764 N N . SER A 1 96 ? 1.477 6.259 -10.102 1.00 92.44 96 SER A N 1
ATOM 765 C CA . SER A 1 96 ? 1.070 4.988 -9.491 1.00 92.44 96 SER A CA 1
ATOM 766 C C . SER A 1 96 ? 1.515 3.765 -10.285 1.00 92.44 96 SER A C 1
ATOM 768 O O . SER A 1 96 ? 1.215 3.626 -11.476 1.00 92.44 96 SER A O 1
ATOM 770 N N . LEU A 1 97 ? 2.153 2.814 -9.601 1.00 91.75 97 LEU A N 1
ATOM 771 C CA . LEU A 1 97 ? 2.440 1.498 -10.168 1.00 91.75 97 LEU A CA 1
ATOM 772 C C . LEU A 1 97 ? 1.262 0.525 -10.014 1.00 91.75 97 LEU A C 1
ATOM 774 O O . LEU A 1 97 ? 1.279 -0.557 -10.613 1.00 91.75 97 LEU A O 1
ATOM 778 N N . ASN A 1 98 ? 0.224 0.898 -9.251 1.00 91.75 98 ASN A N 1
ATOM 779 C CA . ASN A 1 98 ? -0.889 0.030 -8.851 1.00 91.75 98 ASN A CA 1
ATOM 780 C C . ASN A 1 98 ? -0.415 -1.274 -8.180 1.00 91.75 98 ASN A C 1
ATOM 782 O O . ASN A 1 98 ? -1.041 -2.329 -8.315 1.00 91.75 98 ASN A O 1
ATOM 786 N N . TRP A 1 99 ? 0.744 -1.236 -7.519 1.00 92.06 99 TRP A N 1
ATOM 787 C CA . TRP A 1 99 ? 1.316 -2.401 -6.842 1.00 92.06 99 TRP A CA 1
ATOM 788 C C . TRP A 1 99 ? 0.669 -2.615 -5.480 1.00 92.06 99 TRP A C 1
ATOM 790 O O . TRP A 1 99 ? 0.258 -3.733 -5.175 1.00 92.06 99 TRP A O 1
ATOM 800 N N . LEU A 1 100 ? 0.542 -1.543 -4.705 1.00 94.88 100 LEU A N 1
ATOM 801 C CA . LEU A 1 100 ? -0.181 -1.507 -3.445 1.00 94.88 100 LEU A CA 1
ATOM 802 C C . LEU A 1 100 ? -0.662 -0.075 -3.229 1.00 94.88 100 LEU A C 1
ATOM 804 O O . LEU A 1 100 ? 0.153 0.844 -3.201 1.00 94.88 100 LEU A O 1
ATOM 808 N N . ILE A 1 101 ? -1.968 0.081 -3.081 1.00 96.62 101 ILE A N 1
ATOM 809 C CA . ILE A 1 101 ? -2.638 1.336 -2.782 1.00 96.62 101 ILE A CA 1
ATOM 810 C C . ILE A 1 101 ? -3.443 1.135 -1.503 1.00 96.62 101 ILE A C 1
ATOM 812 O O . ILE A 1 101 ? -4.129 0.122 -1.335 1.00 96.62 101 ILE A O 1
ATOM 816 N N . ILE A 1 102 ? -3.331 2.093 -0.592 1.00 98.12 102 ILE A N 1
ATOM 817 C CA . ILE A 1 102 ? -4.038 2.136 0.683 1.00 98.12 102 ILE A CA 1
ATOM 818 C C . ILE A 1 102 ? -4.743 3.479 0.781 1.00 98.12 102 ILE A C 1
ATOM 820 O O . ILE A 1 102 ? -4.126 4.516 0.552 1.00 98.12 102 ILE A O 1
ATOM 824 N N . GLU A 1 103 ? -6.016 3.466 1.154 1.00 97.50 103 GLU A N 1
ATOM 825 C CA . GLU A 1 103 ? -6.821 4.672 1.308 1.00 97.50 103 GLU A CA 1
ATOM 826 C C . GLU A 1 103 ? -7.698 4.599 2.555 1.00 97.50 103 GLU A C 1
ATOM 828 O O . GLU A 1 103 ? -8.430 3.627 2.754 1.00 97.50 103 GLU A O 1
ATOM 833 N N . ASP A 1 104 ? -7.668 5.656 3.361 1.00 97.38 104 ASP A N 1
ATOM 834 C CA . ASP A 1 104 ? -8.519 5.813 4.535 1.00 97.38 104 ASP A CA 1
ATOM 835 C C . ASP A 1 104 ? -9.729 6.684 4.201 1.00 97.38 104 ASP A C 1
ATOM 837 O O . ASP A 1 104 ? -9.620 7.863 3.860 1.00 97.38 104 ASP A O 1
ATOM 841 N N . HIS A 1 105 ? -10.912 6.099 4.353 1.00 96.25 105 HIS A N 1
ATOM 842 C CA . HIS A 1 105 ? -12.185 6.710 4.001 1.00 96.25 105 HIS A CA 1
ATOM 843 C C . HIS A 1 105 ? -13.048 6.933 5.237 1.00 96.25 105 HIS A C 1
ATOM 845 O O . HIS A 1 105 ? -13.278 6.022 6.040 1.00 96.25 105 HIS A O 1
ATOM 851 N N . TYR A 1 106 ? -13.586 8.145 5.365 1.00 91.69 106 TYR A N 1
ATOM 852 C CA . TYR A 1 106 ? -14.708 8.383 6.264 1.00 91.69 106 TYR A CA 1
ATOM 853 C C . TYR A 1 106 ? -15.971 7.840 5.602 1.00 91.69 106 TYR A C 1
ATOM 855 O O . TYR A 1 106 ? -16.346 8.282 4.517 1.00 91.69 106 TYR A O 1
ATOM 863 N N . VAL A 1 107 ? -16.629 6.882 6.245 1.00 81.56 107 VAL A N 1
ATOM 864 C CA . VAL A 1 107 ? -17.890 6.332 5.750 1.00 81.56 107 VAL A CA 1
ATOM 865 C C . VAL A 1 107 ? -18.978 6.804 6.696 1.00 81.56 107 VAL A C 1
ATOM 867 O O . VAL A 1 107 ? -19.086 6.299 7.811 1.00 81.56 107 VAL A O 1
ATOM 870 N N . SER A 1 108 ? -19.758 7.801 6.274 1.00 65.69 108 SER A N 1
ATOM 871 C CA . SER A 1 108 ? -20.978 8.162 6.992 1.00 65.69 108 SER A CA 1
ATOM 872 C C . SER A 1 108 ? -21.943 6.981 6.904 1.00 65.69 108 SER A C 1
ATOM 874 O O . SER A 1 108 ? -22.309 6.572 5.800 1.00 65.69 108 SER A O 1
ATOM 876 N N . SER A 1 109 ? -22.286 6.418 8.059 1.00 57.97 109 SER A N 1
ATOM 877 C CA . SER A 1 109 ? -23.314 5.388 8.231 1.00 57.97 109 SER A CA 1
ATOM 878 C C . SER A 1 109 ? -24.702 5.883 7.857 1.00 57.97 109 SER A C 1
ATOM 880 O O . SER A 1 109 ? -25.008 7.027 8.268 1.00 57.97 109 SER A O 1
#

Foldseek 3Di:
DDPPPPPPPPCPPVVQWDWDWDQEPVRWIKIKTFNQSVVDPDPPNDDPVVRQVSVQVSVVCQCVPDPVSVVVCVPFPWGWDDDPFKIATAGPPPGGPRHMIMGIGNDDD

Radius of gyration: 16.81 Å; chains: 1; bounding box: 40×25×60 Å

Sequence (109 aa):
MDNGLKAAESRVDPEDLDIKIINLKNGMKRLVYGKLLKAFDLDYTQDLDSLKVDIELSLKRLYESSLLKRLAFFNKNVFVYQGNNHLDIVDDGVGSLNWLIIEDHYVSS